Protein AF-A0A7X9NQR7-F1 (afdb_monomer_lite)

Organism: NCBI:txid33905

pLDDT: mean 91.54, std 8.94, range [43.62, 97.81]

Radius of gyration: 14.19 Å; chains: 1; bounding box: 31×36×32 Å

Foldseek 3Di:
DQDWQKAPFFFDPVLLVVCVVVVQWDWDADPPPRWIKTWGDQVNQCVQFVFDWDADPVRFIDDTWTQFPVRDIDTADSVLHQDPPWIWIDTPRMIITSRQGVNNNSSNRSSVSSVVVVVVVD

Secondary structure (DSSP, 8-state):
-PPPEE-SSPPPHHHHHHHHHTTSEEEEE-TTT--EEEEE-HHHHHHHH--EEEE-TTS-EEEEEEE-TTS-EEEE-GGGS--TT--EEEETTEEEES--GGG--HHHHHHHHHHHHHHTT-

Sequence (122 aa):
MPTYTTSDTMVSKTAVARLVADGLAKEWRNPRTGAVRHYIDTDGLGAIIGFEQTYYHTGNISGVRYVDGDGDTVTVAHSRGYRRDDKTFVEDGTVYCSWAPYGAGIAELVARKLGEKEADRV

Structure (mmCIF, N/CA/C/O backbone):
data_AF-A0A7X9NQR7-F1
#
_entry.id   AF-A0A7X9NQR7-F1
#
loop_
_atom_site.group_PDB
_atom_site.id
_atom_site.type_symbol
_atom_site.label_atom_id
_atom_site.label_alt_id
_atom_site.label_comp_id
_atom_site.label_asym_id
_atom_site.label_entity_id
_atom_site.label_seq_id
_atom_site.pdbx_PDB_ins_code
_atom_site.Cartn_x
_atom_site.Cartn_y
_atom_site.Cartn_z
_atom_site.occupancy
_atom_site.B_iso_or_equiv
_atom_site.auth_seq_id
_atom_site.auth_comp_id
_atom_site.auth_asym_id
_atom_site.auth_atom_id
_atom_site.pdbx_PDB_model_num
ATOM 1 N N . MET A 1 1 ? -15.081 10.774 -6.299 1.00 43.62 1 MET A N 1
ATOM 2 C CA . MET A 1 1 ? -14.248 10.158 -5.243 1.00 43.62 1 MET A CA 1
ATOM 3 C C . MET A 1 1 ? -13.271 9.218 -5.925 1.00 43.62 1 MET A C 1
ATOM 5 O O . MET A 1 1 ? -13.691 8.634 -6.918 1.00 43.62 1 MET A O 1
ATOM 9 N N . PRO A 1 2 ? -12.009 9.098 -5.482 1.00 58.66 2 PRO A N 1
ATOM 10 C CA . PRO A 1 2 ? -11.143 8.045 -5.998 1.00 58.66 2 PRO A CA 1
ATOM 11 C C . PRO A 1 2 ? -11.804 6.692 -5.716 1.00 58.66 2 PRO A C 1
ATOM 13 O O . PRO A 1 2 ? -12.269 6.449 -4.601 1.00 58.66 2 PRO A O 1
ATOM 16 N N . THR A 1 3 ? -11.923 5.862 -6.747 1.00 82.19 3 THR A N 1
ATOM 17 C CA . THR A 1 3 ? -12.429 4.496 -6.613 1.00 82.19 3 THR A CA 1
ATOM 18 C C . THR A 1 3 ? -11.323 3.660 -5.986 1.00 82.19 3 THR A C 1
ATOM 20 O O . THR A 1 3 ? -10.226 3.588 -6.535 1.00 82.19 3 THR A O 1
ATOM 23 N N . TYR A 1 4 ? -11.592 3.068 -4.826 1.00 92.31 4 TYR A N 1
ATOM 24 C CA . TYR A 1 4 ? -10.661 2.155 -4.173 1.00 92.31 4 TYR A CA 1
ATOM 25 C C . TYR A 1 4 ? -10.913 0.730 -4.661 1.00 92.31 4 TYR A C 1
ATOM 27 O O . TYR A 1 4 ? -12.062 0.303 -4.759 1.00 92.31 4 TYR A O 1
ATOM 35 N N . THR A 1 5 ? -9.836 -0.001 -4.933 1.00 94.88 5 THR A N 1
ATOM 36 C CA . THR A 1 5 ? -9.854 -1.467 -4.903 1.00 94.88 5 THR A CA 1
ATOM 37 C C . THR A 1 5 ? -9.802 -1.928 -3.451 1.00 94.88 5 THR A C 1
ATOM 39 O O . THR A 1 5 ? -9.217 -1.239 -2.609 1.00 94.88 5 THR A O 1
ATOM 42 N N . THR A 1 6 ? -10.426 -3.064 -3.159 1.00 96.81 6 THR A N 1
ATOM 43 C CA . THR A 1 6 ? -10.480 -3.651 -1.817 1.00 96.81 6 THR A CA 1
ATOM 44 C C . THR A 1 6 ? -9.842 -5.027 -1.813 1.00 96.81 6 THR A C 1
ATOM 46 O O . THR A 1 6 ? -9.858 -5.711 -2.836 1.00 96.81 6 THR A O 1
ATOM 49 N N . SER A 1 7 ? -9.276 -5.421 -0.678 1.00 97.06 7 SER A N 1
ATOM 50 C CA . SER A 1 7 ? -8.888 -6.809 -0.452 1.00 97.06 7 SER A CA 1
ATOM 51 C C . SER A 1 7 ? -10.101 -7.659 -0.085 1.00 97.06 7 SER A C 1
ATOM 53 O O . SER A 1 7 ? -11.016 -7.186 0.589 1.00 97.06 7 SER A O 1
ATOM 55 N N . ASP A 1 8 ? -10.067 -8.922 -0.490 1.00 96.19 8 ASP A N 1
ATOM 56 C CA . ASP A 1 8 ? -10.925 -9.976 0.052 1.00 96.19 8 ASP A CA 1
ATOM 57 C C . ASP A 1 8 ? -10.253 -10.614 1.278 1.00 96.19 8 ASP A C 1
ATOM 59 O O . ASP A 1 8 ? -10.916 -11.037 2.229 1.00 96.19 8 ASP A O 1
ATOM 63 N N . THR A 1 9 ? -8.916 -10.640 1.292 1.00 96.25 9 THR A N 1
ATOM 64 C CA . THR A 1 9 ? -8.137 -11.076 2.451 1.00 96.25 9 THR A CA 1
ATOM 65 C C . THR A 1 9 ? -8.219 -10.041 3.574 1.00 96.25 9 THR A C 1
ATOM 67 O O . THR A 1 9 ? -7.972 -8.84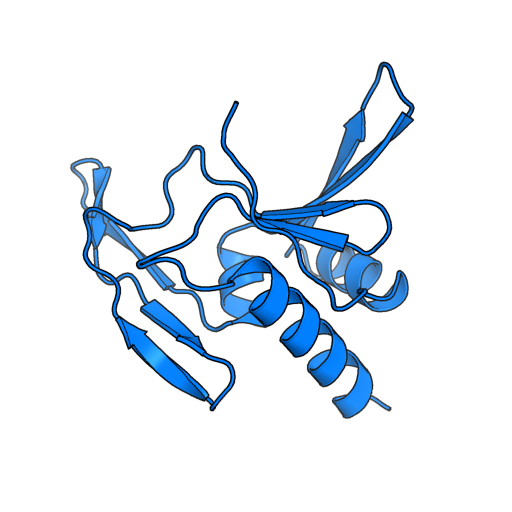6 3.377 1.00 96.25 9 THR A O 1
ATOM 70 N N . MET A 1 10 ? -8.528 -10.519 4.780 1.00 95.81 10 MET A N 1
ATOM 71 C CA . MET A 1 10 ? -8.576 -9.707 5.994 1.00 95.81 10 MET A CA 1
ATOM 72 C C . MET A 1 10 ? -7.210 -9.657 6.677 1.00 95.81 10 MET A C 1
ATOM 74 O O . MET A 1 10 ? -6.548 -10.678 6.855 1.00 95.81 10 MET A O 1
ATOM 78 N N . VAL A 1 11 ? -6.819 -8.468 7.122 1.00 94.88 11 VAL A N 1
ATOM 79 C CA . VAL A 1 11 ? -5.589 -8.226 7.877 1.00 94.88 11 VAL A CA 1
ATOM 80 C C . VAL A 1 11 ? -5.895 -8.221 9.372 1.00 94.88 11 VAL A C 1
ATOM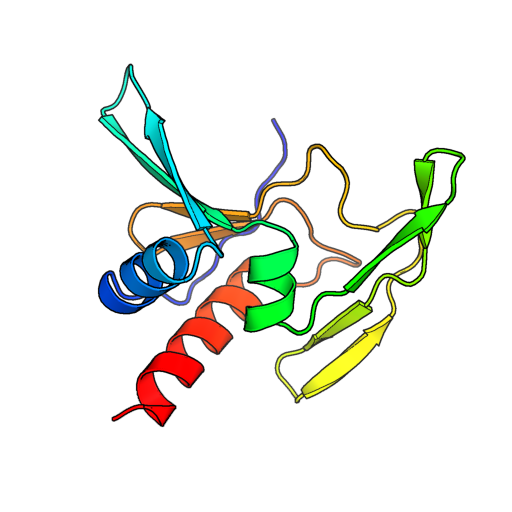 82 O O . VAL A 1 11 ? -6.855 -7.595 9.832 1.00 94.88 11 VAL A O 1
ATOM 85 N N . SER A 1 12 ? -5.064 -8.911 10.153 1.00 94.25 12 SER A N 1
ATOM 86 C CA . SER A 1 12 ? -5.216 -8.961 11.605 1.00 94.25 12 SER A CA 1
ATOM 87 C C . SER A 1 12 ? -4.947 -7.591 12.244 1.00 94.25 12 SER A C 1
ATOM 89 O O . SER A 1 12 ? -4.130 -6.793 11.775 1.00 94.25 12 SER A O 1
ATOM 91 N N . LYS A 1 13 ? -5.582 -7.328 13.392 1.00 92.44 13 LYS A N 1
ATOM 92 C CA . LYS A 1 13 ? -5.288 -6.124 14.190 1.00 92.44 13 LYS A CA 1
ATOM 93 C C . LYS A 1 13 ? -3.823 -6.079 14.637 1.00 92.44 13 LYS A C 1
ATOM 95 O O . LYS A 1 13 ? -3.260 -4.995 14.760 1.00 92.44 13 LYS A O 1
ATOM 100 N N . THR A 1 14 ? -3.208 -7.242 14.855 1.00 92.31 14 THR A N 1
ATOM 101 C CA . THR A 1 14 ? -1.804 -7.368 15.261 1.00 92.31 14 THR A CA 1
ATOM 102 C C . THR A 1 14 ? -0.862 -6.902 14.156 1.00 92.31 14 THR A C 1
ATOM 104 O O . THR A 1 14 ? 0.048 -6.119 14.427 1.00 92.31 14 THR A O 1
ATOM 107 N N . ALA A 1 15 ? -1.096 -7.323 12.910 1.00 92.00 15 ALA A N 1
ATOM 108 C CA . ALA A 1 15 ? -0.319 -6.873 11.758 1.00 92.00 15 ALA A CA 1
ATOM 109 C C . ALA A 1 15 ? -0.420 -5.352 11.571 1.00 92.00 15 ALA A C 1
ATOM 111 O O . ALA A 1 15 ? 0.596 -4.680 11.400 1.00 92.00 15 ALA A O 1
ATOM 112 N N . VAL A 1 16 ? -1.626 -4.788 11.694 1.00 92.62 16 VAL A N 1
ATOM 113 C CA . VAL A 1 16 ? -1.840 -3.335 11.591 1.00 92.62 16 VAL A CA 1
ATOM 114 C C . VAL A 1 16 ? -1.131 -2.574 12.713 1.00 92.62 16 VAL A C 1
ATOM 116 O O . VAL A 1 16 ? -0.448 -1.586 12.447 1.00 92.62 16 VAL A O 1
ATOM 119 N N . ALA A 1 17 ? -1.237 -3.039 13.961 1.00 92.00 17 ALA A N 1
ATOM 120 C CA . ALA A 1 17 ? -0.562 -2.409 15.095 1.00 92.00 17 ALA A CA 1
ATOM 121 C C . ALA A 1 17 ? 0.966 -2.393 14.923 1.00 92.00 17 ALA A C 1
ATOM 123 O O . ALA A 1 17 ? 1.612 -1.409 15.280 1.00 92.00 17 ALA A O 1
ATOM 124 N N . ARG A 1 18 ? 1.541 -3.448 14.330 1.00 90.56 18 ARG A N 1
ATOM 125 C CA . ARG A 1 18 ? 2.973 -3.513 14.005 1.00 90.56 18 ARG A CA 1
ATOM 126 C C . ARG A 1 18 ? 3.371 -2.497 12.940 1.00 90.56 18 ARG A C 1
ATOM 128 O O . ARG A 1 18 ? 4.348 -1.795 13.146 1.00 90.56 18 ARG A O 1
ATOM 135 N N . LEU A 1 19 ? 2.594 -2.347 11.863 1.00 91.88 19 LEU A N 1
ATOM 136 C CA . LEU A 1 19 ? 2.868 -1.312 10.854 1.00 91.88 19 LEU A CA 1
ATOM 137 C C . LEU A 1 19 ? 2.914 0.088 11.469 1.00 91.88 19 LEU A C 1
ATOM 139 O O . LEU A 1 19 ? 3.771 0.893 11.117 1.00 91.88 19 LEU A O 1
ATOM 143 N N . VAL A 1 20 ? 2.001 0.374 12.400 1.00 93.75 20 VAL A N 1
ATOM 144 C CA . VAL A 1 20 ? 1.988 1.652 13.120 1.00 93.75 20 VAL A CA 1
ATOM 145 C C . VAL A 1 20 ? 3.211 1.782 14.032 1.00 93.75 20 VAL A C 1
ATOM 147 O O . VAL A 1 20 ? 3.843 2.836 14.044 1.00 93.75 20 VAL A O 1
ATOM 150 N N . ALA A 1 21 ? 3.572 0.725 14.766 1.00 93.06 21 ALA A N 1
ATOM 151 C CA . ALA A 1 21 ? 4.745 0.716 15.643 1.00 93.06 21 ALA A CA 1
ATOM 152 C C . ALA A 1 21 ? 6.066 0.901 14.874 1.00 93.06 21 ALA A C 1
ATOM 154 O O . ALA A 1 21 ? 6.943 1.625 15.339 1.00 93.06 21 ALA A O 1
ATOM 155 N N . ASP A 1 22 ? 6.171 0.311 13.683 1.00 92.25 22 ASP A N 1
ATOM 156 C CA . ASP A 1 22 ? 7.338 0.405 12.799 1.00 92.25 22 ASP A CA 1
ATOM 157 C C . ASP A 1 22 ? 7.389 1.744 12.030 1.00 92.25 22 ASP A C 1
ATOM 159 O O . ASP A 1 22 ? 8.321 1.993 11.268 1.00 92.25 22 ASP A O 1
ATOM 163 N N . GLY A 1 23 ? 6.392 2.621 12.208 1.00 93.19 23 GLY A N 1
ATOM 164 C CA . GLY A 1 23 ? 6.306 3.914 11.525 1.00 93.19 23 GLY A CA 1
ATOM 165 C C . GLY A 1 23 ? 5.906 3.832 10.047 1.00 93.19 23 GLY A C 1
ATOM 166 O O . GLY A 1 23 ? 5.976 4.842 9.357 1.00 93.19 23 GLY A O 1
ATOM 167 N N . LEU A 1 24 ? 5.458 2.662 9.584 1.00 94.00 24 LEU A N 1
ATOM 168 C CA . LEU A 1 24 ? 5.067 2.357 8.199 1.00 9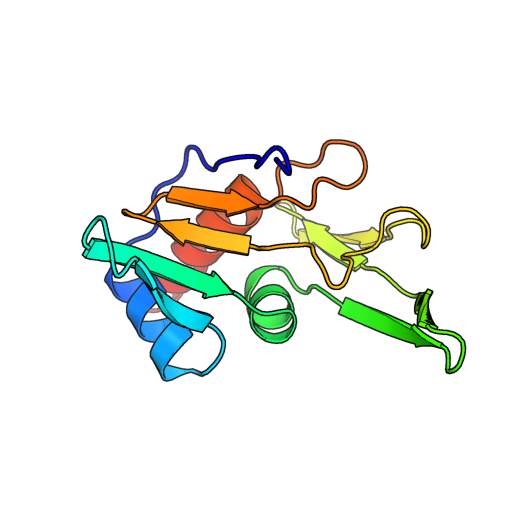4.00 24 LEU A CA 1
ATOM 169 C C . LEU A 1 24 ? 3.588 2.662 7.904 1.00 94.00 24 LEU A C 1
ATOM 171 O O . LEU A 1 24 ? 3.129 2.591 6.760 1.00 94.00 24 LEU A O 1
ATOM 175 N N . ALA A 1 25 ? 2.811 2.954 8.947 1.00 95.38 25 ALA A N 1
ATOM 176 C CA . ALA A 1 25 ? 1.428 3.381 8.830 1.00 95.38 25 ALA A CA 1
ATOM 177 C C . ALA A 1 25 ? 1.073 4.455 9.862 1.00 95.38 25 ALA A C 1
ATOM 179 O O . ALA A 1 25 ? 1.592 4.482 10.978 1.00 95.38 25 ALA A O 1
ATOM 180 N N . LYS A 1 26 ? 0.131 5.330 9.503 1.00 95.56 26 LYS A N 1
ATOM 181 C CA . LYS A 1 26 ? -0.382 6.397 10.372 1.00 95.56 26 LYS A CA 1
ATOM 182 C C . LYS A 1 26 ? -1.868 6.213 10.626 1.00 95.56 26 LYS A C 1
ATOM 184 O O . LYS A 1 26 ? -2.660 6.117 9.687 1.00 95.56 26 LYS A O 1
ATOM 189 N N . GLU A 1 27 ? -2.245 6.195 11.901 1.00 96.00 27 GLU A N 1
ATOM 190 C CA . GLU A 1 27 ? -3.651 6.189 12.297 1.00 96.00 27 GLU A CA 1
ATOM 191 C C . GLU A 1 27 ? -4.294 7.548 11.999 1.00 96.00 27 GLU A C 1
ATOM 193 O O . GLU A 1 27 ? -3.757 8.614 12.306 1.00 96.00 27 GLU A O 1
ATOM 198 N N . TRP A 1 28 ? -5.489 7.496 11.432 1.00 95.75 28 TRP A N 1
ATOM 199 C CA . TRP A 1 28 ? -6.397 8.615 11.309 1.00 95.75 28 TRP A CA 1
ATOM 200 C C . TRP A 1 28 ? -7.776 8.188 11.788 1.00 95.75 28 TRP A C 1
ATOM 202 O O . TRP A 1 28 ? -8.306 7.156 11.377 1.00 95.75 28 TRP A O 1
ATOM 212 N N . ARG A 1 29 ? -8.385 9.022 12.626 1.00 95.44 29 ARG A N 1
ATOM 213 C CA . ARG A 1 29 ? -9.738 8.813 13.129 1.00 95.44 29 ARG A CA 1
ATOM 214 C C . ARG A 1 29 ? -10.679 9.820 12.497 1.00 95.44 29 ARG A C 1
ATOM 216 O O . ARG A 1 29 ? -10.449 11.026 12.583 1.00 95.44 29 ARG A O 1
ATOM 223 N N . ASN A 1 30 ? -11.760 9.330 11.903 1.00 90.75 30 ASN A N 1
ATOM 224 C CA . ASN A 1 30 ? -12.815 10.182 11.387 1.00 90.75 30 ASN A CA 1
ATOM 225 C C . ASN A 1 30 ? -13.500 10.907 12.559 1.00 90.75 30 ASN A C 1
ATOM 227 O O . ASN A 1 30 ? -14.131 10.247 13.387 1.00 90.75 30 ASN A O 1
ATOM 231 N N . PRO A 1 31 ? -13.443 12.250 12.631 1.00 90.50 31 PRO A N 1
ATOM 232 C CA . PRO A 1 31 ? -14.015 12.991 13.753 1.00 90.50 31 PRO A CA 1
ATOM 233 C C . PRO A 1 31 ? -15.551 12.959 13.780 1.00 90.50 31 PRO A C 1
ATOM 235 O O . PRO A 1 31 ? -16.145 13.301 14.796 1.00 90.50 31 PRO A O 1
ATOM 238 N N . ARG A 1 32 ? -16.205 12.578 12.673 1.00 90.75 32 ARG A N 1
ATOM 239 C CA . ARG A 1 32 ? -17.671 12.537 12.553 1.00 90.75 32 ARG A CA 1
ATOM 240 C C . ARG A 1 32 ? -18.247 11.148 12.795 1.00 90.75 32 ARG A C 1
ATOM 242 O O . ARG A 1 32 ? -19.304 11.038 13.398 1.00 90.75 32 ARG A O 1
ATOM 249 N N . THR A 1 33 ? -17.584 10.106 12.296 1.00 90.88 33 THR A N 1
ATOM 250 C CA . THR A 1 33 ? -18.099 8.725 12.361 1.00 90.88 33 THR A CA 1
ATOM 251 C C . THR A 1 33 ? -17.354 7.845 13.360 1.00 90.88 33 THR A C 1
ATOM 253 O O . THR A 1 33 ? -17.801 6.741 13.639 1.00 90.88 33 THR A O 1
ATOM 256 N N . GLY A 1 34 ? -16.206 8.292 13.877 1.00 91.38 34 GLY A N 1
ATOM 257 C CA . GLY A 1 34 ? -15.347 7.499 14.757 1.00 91.38 34 GLY A CA 1
ATOM 258 C C . GLY A 1 34 ? -14.549 6.394 14.055 1.00 91.38 34 GLY A C 1
ATOM 259 O O . GLY A 1 34 ? -13.704 5.781 14.707 1.00 91.38 34 GLY A O 1
ATOM 260 N N . ALA A 1 35 ? -14.773 6.174 12.752 1.00 90.75 35 ALA A N 1
ATOM 261 C CA . ALA A 1 35 ? -14.067 5.177 11.947 1.00 90.75 35 ALA A CA 1
ATOM 262 C C . ALA A 1 35 ? -12.551 5.403 11.981 1.00 90.75 35 ALA A C 1
ATOM 264 O O . ALA A 1 35 ? -12.084 6.545 11.913 1.00 90.75 35 ALA A O 1
ATOM 265 N N . VAL A 1 36 ? -11.793 4.315 12.086 1.00 95.50 36 VAL A N 1
ATOM 266 C CA . VAL A 1 36 ? -10.334 4.345 12.187 1.00 95.50 36 VAL A CA 1
ATOM 267 C C . VAL A 1 36 ? -9.735 3.807 10.900 1.00 95.50 36 VAL A C 1
ATOM 269 O O . VAL A 1 36 ? -10.081 2.717 10.454 1.00 95.50 36 VAL A O 1
ATOM 272 N N . ARG A 1 37 ? -8.815 4.576 10.321 1.00 96.62 37 ARG A N 1
ATOM 273 C CA . ARG A 1 37 ? -8.029 4.182 9.155 1.00 96.62 37 ARG A CA 1
ATOM 274 C C . ARG A 1 37 ? -6.565 4.180 9.511 1.00 96.62 37 ARG A C 1
ATOM 276 O O . ARG A 1 37 ? -6.076 5.129 10.116 1.00 96.62 37 ARG A O 1
ATOM 283 N N . HIS A 1 38 ? -5.856 3.168 9.051 1.00 97.50 38 HIS A N 1
ATOM 284 C CA . HIS A 1 38 ? -4.406 3.109 9.142 1.00 97.50 38 HIS A CA 1
ATOM 285 C C . HIS A 1 38 ? -3.838 3.307 7.743 1.00 97.50 38 HIS A C 1
ATOM 287 O O . HIS A 1 38 ? -3.842 2.381 6.938 1.00 97.50 38 HIS A O 1
ATOM 293 N N . TYR A 1 39 ? -3.420 4.534 7.431 1.00 97.19 39 TYR A N 1
ATOM 294 C CA . TYR A 1 39 ? -2.856 4.878 6.128 1.00 97.19 39 TYR A CA 1
ATOM 295 C C . TYR A 1 39 ? -1.430 4.356 6.019 1.00 97.19 39 TYR A C 1
ATOM 297 O O . TYR A 1 39 ? -0.586 4.732 6.827 1.00 97.19 39 TYR A O 1
ATOM 305 N N . ILE A 1 40 ? -1.182 3.526 5.012 1.00 96.62 40 ILE A N 1
ATOM 306 C CA . ILE A 1 40 ? 0.129 2.975 4.677 1.00 96.62 40 ILE A CA 1
ATOM 307 C C . ILE A 1 40 ? 0.811 3.971 3.740 1.00 96.62 40 ILE A C 1
ATOM 309 O O . ILE A 1 40 ? 0.240 4.356 2.713 1.00 96.62 40 ILE A O 1
ATOM 313 N N . ASP A 1 41 ? 2.000 4.432 4.115 1.00 92.62 41 ASP A N 1
ATOM 314 C CA . ASP A 1 41 ? 2.786 5.330 3.272 1.00 92.62 41 ASP A CA 1
ATOM 315 C C . ASP A 1 41 ? 3.635 4.557 2.251 1.00 92.62 41 ASP A C 1
ATOM 317 O O . ASP A 1 41 ? 3.565 3.333 2.140 1.00 92.62 41 ASP A O 1
ATOM 321 N N . THR A 1 42 ? 4.398 5.278 1.429 1.00 93.44 42 THR A N 1
ATOM 322 C CA . THR A 1 42 ? 5.229 4.655 0.393 1.00 93.44 42 THR A CA 1
ATOM 323 C C . THR A 1 42 ? 6.324 3.771 0.974 1.00 93.44 42 THR A C 1
ATOM 325 O O . THR A 1 42 ? 6.666 2.777 0.341 1.00 93.44 42 THR A O 1
ATOM 328 N N . ASP A 1 43 ? 6.831 4.086 2.166 1.00 93.50 43 ASP A N 1
ATOM 329 C CA . ASP A 1 43 ? 7.849 3.278 2.839 1.00 93.50 43 ASP A CA 1
ATOM 330 C C . ASP A 1 43 ? 7.219 1.989 3.378 1.00 93.50 43 ASP A C 1
ATOM 332 O O . ASP A 1 43 ? 7.786 0.906 3.231 1.00 93.50 43 ASP A O 1
ATOM 336 N N . GLY A 1 44 ? 5.990 2.069 3.896 1.00 95.19 44 GLY A N 1
ATOM 337 C CA . GLY A 1 44 ? 5.173 0.911 4.239 1.00 95.19 44 GLY A CA 1
ATOM 338 C C . GLY A 1 44 ? 4.863 0.026 3.037 1.00 95.19 44 GLY A C 1
ATOM 339 O O . GLY A 1 44 ? 5.040 -1.189 3.109 1.00 95.19 44 GLY A O 1
ATOM 340 N N . LEU A 1 45 ? 4.483 0.606 1.896 1.00 96.50 45 LEU A N 1
ATOM 341 C CA . LEU A 1 45 ? 4.337 -0.154 0.650 1.00 96.50 45 LEU A CA 1
ATOM 342 C C . LEU A 1 45 ? 5.673 -0.789 0.227 1.00 96.50 45 LEU A C 1
ATOM 344 O O . LEU A 1 45 ? 5.692 -1.944 -0.197 1.00 96.50 45 LEU A O 1
ATOM 348 N N . GLY A 1 46 ? 6.790 -0.079 0.398 1.00 96.50 46 GLY A N 1
ATOM 349 C CA . GLY A 1 46 ? 8.142 -0.601 0.192 1.00 96.50 46 GLY A CA 1
ATOM 350 C C . GLY A 1 46 ? 8.420 -1.836 1.042 1.00 96.50 46 GLY A C 1
ATOM 351 O O . GLY A 1 46 ? 8.834 -2.877 0.538 1.00 96.50 46 GLY A O 1
ATOM 352 N N . ALA A 1 47 ? 8.105 -1.762 2.331 1.00 95.12 47 ALA A N 1
ATOM 353 C CA . ALA A 1 47 ? 8.315 -2.852 3.272 1.00 95.12 47 ALA A CA 1
ATOM 354 C C . ALA A 1 47 ? 7.388 -4.057 3.038 1.00 95.12 47 ALA A C 1
ATOM 356 O O . ALA A 1 47 ? 7.761 -5.178 3.397 1.00 95.12 47 ALA A O 1
ATOM 357 N N . ILE A 1 48 ? 6.187 -3.857 2.486 1.00 95.75 48 ILE A N 1
ATOM 358 C CA . ILE A 1 48 ? 5.187 -4.924 2.305 1.00 95.75 48 ILE A CA 1
ATOM 359 C C . ILE A 1 48 ? 5.332 -5.601 0.941 1.00 95.75 48 ILE A C 1
ATOM 361 O O . ILE A 1 48 ? 5.391 -6.827 0.883 1.00 95.75 48 ILE A O 1
ATOM 365 N N . ILE A 1 49 ? 5.395 -4.810 -0.132 1.00 96.69 49 ILE A N 1
ATOM 366 C CA . ILE A 1 49 ? 5.365 -5.284 -1.524 1.00 96.69 49 ILE A CA 1
ATOM 367 C C . ILE A 1 49 ? 6.605 -4.859 -2.318 1.00 96.69 49 ILE A C 1
ATOM 369 O O . ILE A 1 49 ? 6.562 -4.846 -3.540 1.00 96.69 49 ILE A O 1
ATOM 373 N N . GLY A 1 50 ? 7.695 -4.432 -1.673 1.00 95.88 50 GLY A N 1
ATOM 374 C CA . GLY A 1 50 ? 8.889 -3.968 -2.392 1.00 95.88 50 GLY A CA 1
ATOM 375 C C . GLY A 1 50 ? 8.611 -2.769 -3.304 1.00 95.88 50 GLY A C 1
ATOM 376 O O . GLY A 1 50 ? 9.238 -2.639 -4.354 1.00 95.88 50 GLY A O 1
ATOM 377 N N . PHE A 1 51 ? 7.616 -1.943 -2.961 1.00 97.19 51 PHE A N 1
ATOM 378 C CA . PHE A 1 51 ? 7.276 -0.761 -3.742 1.00 97.19 51 PHE A CA 1
ATOM 379 C C . PHE A 1 51 ? 8.421 0.250 -3.736 1.00 97.19 51 PHE A C 1
ATOM 381 O O . PHE A 1 51 ? 8.902 0.670 -2.686 1.00 97.19 51 PHE A O 1
ATOM 388 N N . GLU A 1 52 ? 8.794 0.705 -4.923 1.00 95.69 52 GLU A N 1
ATOM 389 C CA . GLU A 1 52 ? 9.758 1.775 -5.102 1.00 95.69 52 GLU A CA 1
ATOM 390 C C . GLU A 1 52 ? 9.246 2.758 -6.148 1.00 95.69 52 GLU A C 1
ATOM 392 O O . GLU A 1 52 ? 8.681 2.371 -7.173 1.00 95.69 52 GLU A O 1
ATOM 397 N N . GLN A 1 53 ? 9.471 4.046 -5.899 1.00 94.12 53 GLN A N 1
ATOM 398 C CA . GLN A 1 53 ? 9.340 5.081 -6.913 1.00 94.12 53 GLN A CA 1
ATOM 399 C C . GLN A 1 53 ? 10.293 6.232 -6.627 1.00 94.12 53 GLN A C 1
ATOM 401 O O . GLN A 1 53 ? 10.639 6.518 -5.483 1.00 94.12 53 GLN A O 1
ATOM 406 N N . THR A 1 54 ? 10.665 6.942 -7.682 1.00 90.94 54 THR A N 1
ATOM 407 C CA . THR A 1 54 ? 11.479 8.153 -7.604 1.00 90.94 54 THR A CA 1
ATOM 408 C C . THR A 1 54 ? 10.734 9.324 -8.220 1.00 90.94 54 THR A C 1
ATOM 410 O O . THR A 1 54 ? 9.869 9.151 -9.079 1.00 90.94 54 THR A O 1
ATOM 413 N N . TYR A 1 55 ? 11.075 10.528 -7.772 1.00 85.94 55 TYR A N 1
ATOM 414 C CA . TYR A 1 55 ? 10.580 11.769 -8.349 1.00 85.94 55 TYR A CA 1
ATOM 415 C C . TYR A 1 55 ? 11.751 12.525 -8.964 1.00 85.94 55 TYR A C 1
ATOM 417 O O . TYR A 1 55 ? 12.749 12.797 -8.296 1.00 85.94 55 TYR A O 1
ATOM 425 N N . TYR A 1 56 ? 11.618 12.906 -10.230 1.00 80.88 56 TYR A N 1
ATOM 426 C CA . TYR A 1 56 ? 12.487 13.915 -10.821 1.00 80.88 56 TYR A CA 1
ATOM 427 C C . TYR A 1 56 ? 12.264 15.267 -10.138 1.00 80.88 56 TYR A C 1
ATOM 429 O O . TYR A 1 56 ? 11.190 15.523 -9.587 1.00 80.88 56 TYR A O 1
ATOM 437 N N . HIS A 1 57 ? 13.231 16.187 -10.260 1.00 77.44 57 HIS A N 1
ATOM 438 C CA . HIS A 1 57 ? 13.076 17.553 -9.735 1.00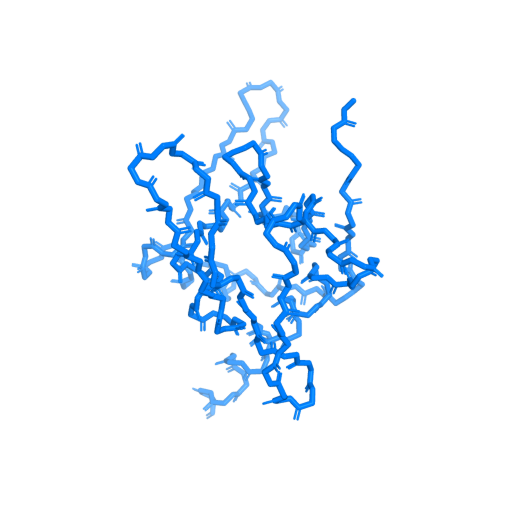 77.44 57 HIS A CA 1
ATOM 439 C C . HIS A 1 57 ? 11.794 18.225 -10.258 1.00 77.44 57 HIS A C 1
ATOM 441 O O . HIS A 1 57 ? 11.266 19.145 -9.641 1.00 77.44 57 HIS A O 1
ATOM 447 N N . THR A 1 58 ? 11.340 17.832 -11.452 1.00 81.69 58 THR A N 1
ATOM 448 C CA . THR A 1 58 ? 10.169 18.390 -12.136 1.00 81.69 58 THR A CA 1
ATOM 449 C C . THR A 1 58 ? 8.849 17.876 -11.562 1.00 81.69 58 THR A C 1
ATOM 451 O O . THR A 1 58 ? 7.790 18.290 -12.021 1.00 81.69 58 THR A O 1
ATOM 454 N N . GLY A 1 59 ? 8.893 16.966 -10.583 1.00 79.56 59 GLY A N 1
ATOM 455 C CA . GLY A 1 59 ? 7.724 16.285 -10.030 1.00 79.56 59 GLY A CA 1
ATOM 456 C C . GLY A 1 59 ? 7.254 15.091 -10.865 1.00 79.56 59 GLY A C 1
ATOM 457 O O . GLY A 1 59 ? 6.278 14.441 -10.495 1.00 79.56 59 GLY A O 1
ATOM 458 N N . ASN A 1 60 ? 7.943 14.773 -11.967 1.00 85.75 60 ASN A N 1
ATOM 459 C CA . ASN A 1 60 ? 7.645 13.593 -12.772 1.00 85.75 60 ASN A CA 1
ATOM 460 C C . ASN A 1 60 ? 8.065 12.320 -12.031 1.00 85.75 60 ASN A C 1
ATOM 462 O O . ASN A 1 60 ? 9.178 12.237 -11.517 1.00 85.75 60 ASN A O 1
ATOM 466 N N . ILE A 1 61 ? 7.183 11.323 -12.021 1.00 90.75 61 ILE A N 1
ATOM 467 C CA . ILE A 1 61 ? 7.439 10.022 -11.402 1.00 90.75 61 ILE A CA 1
ATOM 468 C C . ILE A 1 61 ? 8.337 9.179 -12.322 1.00 90.75 61 ILE A C 1
ATOM 470 O O . ILE A 1 61 ? 8.144 9.179 -13.539 1.00 90.75 61 ILE A O 1
ATOM 474 N N . SER A 1 62 ? 9.281 8.433 -11.750 1.00 90.69 62 SER A N 1
ATOM 475 C CA . SER A 1 62 ? 10.122 7.460 -12.453 1.00 90.69 62 SER A CA 1
ATOM 476 C C . SER A 1 62 ? 10.428 6.208 -11.646 1.00 90.69 62 SER A C 1
ATOM 478 O O . SER A 1 62 ? 10.310 6.201 -10.421 1.00 90.69 62 SER A O 1
ATOM 480 N N . GLY A 1 63 ? 10.861 5.150 -12.340 1.00 91.88 63 GLY A N 1
ATOM 481 C CA . GLY A 1 63 ? 11.381 3.937 -11.700 1.00 91.88 63 GLY A CA 1
ATOM 482 C C . GLY A 1 63 ? 10.358 3.242 -10.805 1.00 91.88 63 GLY A C 1
ATOM 483 O O . GLY A 1 63 ? 10.722 2.720 -9.760 1.00 91.88 63 GLY A O 1
ATOM 484 N N . VAL A 1 64 ? 9.078 3.298 -11.183 1.00 96.19 64 VAL A N 1
ATOM 485 C CA . VAL A 1 64 ? 8.002 2.713 -10.384 1.00 96.19 64 VAL A CA 1
ATOM 486 C C . VAL A 1 64 ? 8.049 1.204 -10.528 1.00 96.19 64 VAL A C 1
ATOM 488 O O . VAL A 1 64 ? 7.927 0.690 -11.643 1.00 96.19 64 VAL A O 1
ATOM 491 N N . ARG A 1 65 ? 8.184 0.497 -9.411 1.00 96.75 65 ARG A N 1
ATOM 492 C CA . ARG A 1 65 ? 8.135 -0.964 -9.378 1.00 96.75 65 ARG A CA 1
ATOM 493 C C . ARG A 1 65 ? 7.557 -1.488 -8.073 1.00 96.75 65 ARG A C 1
ATOM 495 O O . ARG A 1 65 ? 7.505 -0.762 -7.085 1.00 96.75 65 ARG A O 1
ATOM 502 N N . TYR A 1 66 ? 7.110 -2.735 -8.094 1.00 97.50 66 TYR A N 1
ATOM 503 C CA . TYR A 1 66 ? 6.709 -3.498 -6.914 1.00 97.50 66 TYR A CA 1
ATOM 504 C C . TYR A 1 66 ? 6.968 -4.990 -7.151 1.00 97.50 66 TYR A C 1
ATOM 506 O O . TYR A 1 66 ? 7.212 -5.402 -8.283 1.00 97.50 66 TYR A O 1
ATOM 514 N N . VAL A 1 67 ? 6.923 -5.783 -6.089 1.00 97.12 67 VAL A N 1
ATOM 515 C CA . VAL A 1 67 ? 7.014 -7.243 -6.099 1.00 97.12 67 VAL A CA 1
ATOM 516 C C . VAL A 1 67 ? 5.604 -7.814 -6.016 1.00 97.12 67 VAL A C 1
ATOM 518 O O . VAL A 1 67 ? 4.854 -7.466 -5.101 1.00 97.12 67 VAL A O 1
ATOM 521 N N . ASP A 1 68 ? 5.226 -8.649 -6.977 1.00 95.31 68 ASP A N 1
ATOM 522 C CA . ASP A 1 68 ? 3.891 -9.240 -7.039 1.00 95.31 68 ASP A CA 1
ATOM 523 C C . ASP A 1 68 ? 3.716 -10.463 -6.114 1.00 95.31 68 ASP A C 1
ATOM 525 O O . ASP A 1 68 ? 4.518 -10.731 -5.213 1.00 95.31 68 ASP A O 1
ATOM 529 N N . GLY A 1 69 ? 2.594 -11.171 -6.277 1.00 91.56 69 GLY A N 1
ATOM 530 C CA . GLY A 1 69 ? 2.257 -12.335 -5.459 1.00 91.56 69 GLY A CA 1
ATOM 531 C C . GLY A 1 69 ? 3.193 -13.525 -5.676 1.00 91.56 69 GLY A C 1
ATOM 532 O O . GLY A 1 69 ? 3.410 -14.281 -4.730 1.00 91.56 69 GLY A O 1
ATOM 533 N N . ASP A 1 70 ? 3.771 -13.640 -6.872 1.00 92.81 70 ASP A N 1
ATOM 534 C CA . ASP A 1 70 ? 4.678 -14.718 -7.269 1.00 92.81 70 ASP A CA 1
ATOM 535 C C . ASP A 1 70 ? 6.142 -14.391 -6.918 1.00 92.81 70 ASP A C 1
ATOM 537 O O . ASP A 1 70 ? 7.011 -15.261 -6.959 1.00 92.81 70 ASP A O 1
ATOM 541 N N . GLY A 1 71 ? 6.407 -13.156 -6.478 1.00 93.00 71 GLY A N 1
ATOM 542 C CA . GLY A 1 71 ? 7.737 -12.680 -6.103 1.00 93.00 71 GLY A CA 1
ATOM 543 C C . GLY A 1 71 ? 8.475 -11.980 -7.243 1.00 93.00 71 GLY A C 1
ATOM 544 O O . GLY A 1 71 ? 9.639 -11.607 -7.074 1.00 93.00 71 GLY A O 1
ATOM 545 N N . ASP A 1 72 ? 7.810 -11.755 -8.375 1.00 96.00 72 ASP A N 1
ATOM 546 C CA . ASP A 1 72 ? 8.399 -11.113 -9.539 1.00 96.00 72 ASP A CA 1
ATOM 547 C C . ASP A 1 72 ? 8.345 -9.588 -9.424 1.00 96.00 72 ASP A C 1
ATOM 549 O O . ASP A 1 72 ? 7.405 -8.986 -8.901 1.00 96.00 72 ASP A O 1
ATOM 553 N N . THR A 1 73 ? 9.390 -8.930 -9.931 1.00 97.12 73 THR A N 1
ATOM 554 C CA . THR A 1 73 ? 9.434 -7.465 -9.978 1.00 97.12 73 THR A CA 1
ATOM 555 C C . THR A 1 73 ? 8.646 -6.949 -11.177 1.00 97.12 73 THR A C 1
ATOM 557 O O . THR A 1 73 ? 9.064 -7.087 -12.327 1.00 97.12 73 THR A O 1
ATOM 560 N N . VAL A 1 74 ? 7.552 -6.248 -10.903 1.00 97.12 74 VAL A N 1
ATOM 561 C CA . VAL A 1 74 ? 6.709 -5.595 -11.902 1.00 97.12 74 VAL A CA 1
ATOM 562 C C . VAL A 1 74 ? 7.112 -4.134 -12.042 1.00 97.12 74 VAL A C 1
ATOM 564 O O . VAL A 1 74 ? 7.038 -3.358 -11.090 1.00 97.12 74 VAL A O 1
ATOM 567 N N . THR A 1 75 ? 7.498 -3.732 -13.253 1.00 96.69 75 THR A N 1
ATOM 568 C CA . THR A 1 75 ? 7.772 -2.325 -13.583 1.00 96.69 75 THR A CA 1
ATOM 569 C C . THR A 1 75 ? 6.505 -1.643 -14.093 1.00 96.69 75 THR A C 1
ATOM 571 O O . THR A 1 75 ? 5.787 -2.180 -14.935 1.00 96.69 75 THR A O 1
ATOM 574 N N . VAL A 1 76 ? 6.238 -0.430 -13.612 1.00 96.12 76 VAL A N 1
ATOM 575 C CA . VAL A 1 76 ? 5.041 0.346 -13.940 1.00 96.12 76 VAL A CA 1
ATOM 576 C C . VAL A 1 76 ? 5.424 1.595 -14.729 1.00 96.12 76 VAL A C 1
ATOM 578 O O . VAL A 1 76 ? 6.350 2.326 -14.379 1.00 96.12 76 VAL A O 1
ATOM 581 N N . ALA A 1 77 ? 4.684 1.872 -15.806 1.00 93.62 77 ALA A N 1
ATOM 582 C CA . ALA A 1 77 ? 4.876 3.094 -16.577 1.00 93.62 77 ALA A CA 1
ATOM 583 C C . ALA A 1 77 ? 4.697 4.343 -15.699 1.00 93.62 77 ALA A C 1
ATOM 585 O O . ALA A 1 77 ? 3.756 4.435 -14.912 1.00 93.62 77 ALA A O 1
ATOM 586 N N . HIS A 1 78 ? 5.542 5.353 -15.914 1.00 91.62 78 HIS A N 1
ATOM 587 C CA . HIS A 1 78 ? 5.565 6.598 -15.135 1.00 91.62 78 HIS A CA 1
ATOM 588 C C . HIS A 1 78 ? 4.191 7.287 -15.028 1.00 91.62 78 HIS A C 1
ATOM 590 O O . HIS A 1 78 ? 3.818 7.794 -13.973 1.00 91.62 78 HIS A O 1
ATOM 596 N N . SER A 1 79 ? 3.391 7.249 -16.100 1.00 90.88 79 SER A N 1
ATOM 597 C CA . SER A 1 79 ? 2.038 7.827 -16.147 1.00 90.88 79 SER A CA 1
ATOM 598 C C . SER A 1 79 ? 1.029 7.151 -15.206 1.00 90.88 79 SER A C 1
ATOM 600 O O . SER A 1 79 ? -0.024 7.728 -14.907 1.00 90.88 79 SER A O 1
ATOM 602 N N . ARG A 1 80 ? 1.356 5.946 -14.727 1.00 92.50 80 ARG A N 1
ATOM 603 C CA . ARG A 1 80 ? 0.567 5.102 -13.822 1.00 92.50 80 ARG A CA 1
ATOM 604 C C . ARG A 1 80 ? 1.228 4.927 -12.451 1.00 92.50 80 ARG A C 1
ATOM 606 O O . ARG A 1 80 ? 0.836 4.028 -11.717 1.00 92.50 80 ARG A O 1
ATOM 613 N N . GLY A 1 81 ? 2.230 5.742 -12.117 1.00 92.56 81 GLY A N 1
ATOM 614 C CA . GLY A 1 81 ? 2.877 5.707 -10.806 1.00 92.56 81 GLY A CA 1
ATOM 615 C C . GLY A 1 81 ? 1.942 6.061 -9.649 1.00 92.56 81 GLY A C 1
ATOM 616 O O . GLY A 1 81 ? 0.839 6.562 -9.873 1.00 92.56 81 GLY A O 1
ATOM 617 N N . TYR A 1 82 ? 2.405 5.815 -8.423 1.00 93.44 82 TYR A N 1
ATOM 618 C CA . TYR A 1 82 ? 1.662 6.118 -7.202 1.00 93.44 82 TYR A CA 1
ATOM 619 C C . TYR A 1 82 ? 1.724 7.622 -6.922 1.00 93.44 82 TYR A C 1
ATOM 621 O O . TYR A 1 82 ? 2.753 8.164 -6.507 1.00 93.44 82 TYR A O 1
ATOM 629 N N . ARG A 1 83 ? 0.626 8.325 -7.182 1.00 90.88 83 ARG A N 1
ATOM 630 C CA . ARG A 1 83 ? 0.563 9.786 -7.116 1.00 90.88 83 ARG A CA 1
ATOM 631 C C . ARG A 1 83 ? 0.431 10.261 -5.675 1.00 90.88 83 ARG A C 1
ATOM 633 O O . ARG A 1 83 ? 0.027 9.532 -4.777 1.00 90.88 83 ARG A O 1
ATOM 640 N N . ARG A 1 84 ? 0.693 11.549 -5.455 1.00 86.81 84 ARG A N 1
ATOM 641 C CA . ARG A 1 84 ? 0.554 12.193 -4.137 1.00 86.81 84 ARG A CA 1
ATOM 642 C C . ARG A 1 84 ? -0.834 12.005 -3.508 1.00 86.81 84 ARG A C 1
ATOM 644 O O . ARG A 1 84 ? -0.955 11.872 -2.288 1.00 86.81 84 ARG A O 1
ATOM 651 N N . ASP A 1 85 ? -1.871 11.990 -4.337 1.00 88.88 85 ASP A N 1
ATOM 652 C CA . ASP A 1 85 ? -3.254 11.832 -3.889 1.00 88.88 85 ASP A CA 1
ATOM 653 C C . ASP A 1 85 ? -3.671 10.368 -3.751 1.00 88.88 85 ASP A C 1
ATOM 655 O O . ASP A 1 85 ? -4.697 10.109 -3.125 1.00 88.88 85 ASP A O 1
ATOM 659 N N . ASP A 1 86 ? -2.858 9.419 -4.226 1.00 93.31 86 ASP A N 1
ATOM 660 C CA . ASP A 1 86 ? -3.129 8.002 -4.022 1.00 93.31 86 ASP A CA 1
ATOM 661 C C . ASP A 1 86 ? -3.014 7.634 -2.545 1.00 93.31 86 ASP A C 1
ATOM 663 O O . ASP A 1 86 ? -2.219 8.200 -1.779 1.00 93.31 86 ASP A O 1
ATOM 667 N N . LYS A 1 87 ? -3.885 6.725 -2.114 1.00 95.56 87 LYS A N 1
ATOM 668 C CA . LYS A 1 87 ? -3.994 6.289 -0.726 1.00 95.56 87 LYS A CA 1
ATOM 669 C C . LYS A 1 87 ? -4.116 4.778 -0.688 1.00 95.56 87 LYS A C 1
ATOM 671 O O . LYS A 1 87 ? -4.913 4.191 -1.421 1.00 95.56 87 LYS A O 1
ATOM 676 N N . THR A 1 88 ? -3.374 4.196 0.244 1.00 97.44 88 THR A N 1
ATOM 677 C CA . THR A 1 88 ? -3.534 2.818 0.684 1.00 97.44 88 THR A CA 1
ATOM 678 C C . THR A 1 88 ? -3.780 2.850 2.180 1.00 97.44 88 THR A C 1
ATOM 680 O O . THR A 1 88 ? -3.076 3.560 2.899 1.00 97.44 88 THR A O 1
ATOM 683 N N . PHE A 1 89 ? -4.807 2.165 2.664 1.00 97.31 89 PHE A N 1
ATOM 684 C CA . PHE A 1 89 ? -5.113 2.139 4.090 1.00 97.31 89 PHE A CA 1
ATOM 685 C C . PHE A 1 89 ? -5.847 0.872 4.500 1.00 97.31 89 PHE A C 1
ATOM 687 O O . PHE A 1 89 ? -6.484 0.226 3.676 1.00 97.31 89 PHE A O 1
ATOM 694 N N . VAL A 1 90 ? -5.786 0.557 5.790 1.00 97.25 90 VAL A N 1
ATOM 695 C CA . VAL A 1 90 ? -6.593 -0.498 6.408 1.00 97.25 90 VAL A CA 1
ATOM 696 C C . VAL A 1 90 ? -7.739 0.136 7.189 1.00 97.25 90 VAL A C 1
ATOM 698 O O . VAL A 1 90 ? -7.505 1.042 7.991 1.00 97.25 90 VAL A O 1
ATOM 701 N N . GLU A 1 91 ? -8.964 -0.331 6.966 1.00 96.19 91 GLU A N 1
ATOM 702 C CA . GLU A 1 91 ? -10.167 0.028 7.729 1.00 96.19 91 GLU A CA 1
ATOM 703 C C . GLU A 1 91 ? -10.919 -1.266 8.052 1.00 96.19 91 GLU A C 1
ATOM 705 O O . GLU A 1 91 ? -11.180 -2.070 7.160 1.00 96.19 91 GLU A O 1
ATOM 710 N N . ASP A 1 92 ? -11.178 -1.508 9.340 1.00 93.88 92 ASP A N 1
ATOM 711 C CA . ASP A 1 92 ? -11.828 -2.726 9.851 1.00 93.88 92 ASP A CA 1
ATOM 712 C C . ASP A 1 92 ? -11.228 -4.052 9.334 1.00 93.88 92 ASP A C 1
ATOM 714 O O . ASP A 1 92 ? -11.914 -5.058 9.195 1.00 93.88 92 ASP A O 1
ATOM 718 N N . GLY A 1 93 ? -9.913 -4.069 9.084 1.00 94.25 93 GLY A N 1
ATOM 719 C CA . GLY A 1 93 ? 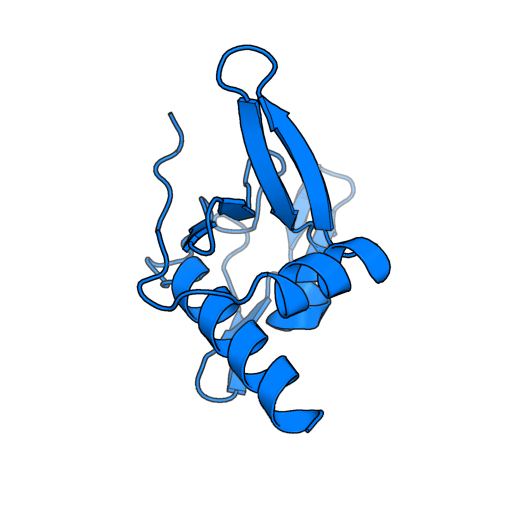-9.171 -5.239 8.596 1.00 94.25 93 GLY A CA 1
ATOM 720 C C . GLY A 1 93 ? -9.190 -5.417 7.075 1.00 94.25 93 GLY A C 1
ATOM 721 O O . GLY A 1 93 ? -8.432 -6.232 6.562 1.00 94.25 93 GLY A O 1
ATOM 722 N N . THR A 1 94 ? -9.979 -4.634 6.340 1.00 97.19 94 THR A N 1
ATOM 723 C CA . THR A 1 94 ? -9.948 -4.596 4.872 1.00 97.19 94 THR A CA 1
ATOM 724 C C . THR A 1 94 ? -8.910 -3.584 4.394 1.00 97.19 94 THR A C 1
ATOM 726 O O . THR A 1 94 ? -8.840 -2.465 4.911 1.00 97.19 94 THR A O 1
ATOM 729 N N . VAL A 1 95 ? -8.105 -3.955 3.397 1.00 97.81 95 VAL A N 1
ATOM 730 C CA . VAL A 1 95 ? -7.178 -3.037 2.728 1.00 97.81 95 VAL A CA 1
ATOM 731 C C . VAL A 1 95 ? -7.910 -2.333 1.594 1.00 97.81 95 VAL A C 1
ATOM 733 O O . VAL A 1 95 ? -8.571 -2.966 0.778 1.00 97.81 95 VAL A O 1
ATOM 736 N N . TYR A 1 96 ? -7.745 -1.020 1.516 1.00 97.50 96 TYR A N 1
ATOM 737 C CA . TYR A 1 96 ? -8.244 -0.167 0.447 1.00 97.50 96 TYR A CA 1
ATOM 738 C C . TYR A 1 96 ? -7.057 0.456 -0.273 1.00 97.50 96 TYR A C 1
ATOM 740 O O . TYR A 1 96 ? -6.161 0.992 0.379 1.00 97.50 96 TYR A O 1
ATOM 748 N N . CYS A 1 97 ? -7.052 0.432 -1.604 1.00 97.00 97 CYS A N 1
ATOM 749 C CA . CYS A 1 97 ? -5.992 1.043 -2.405 1.00 97.00 97 CYS A CA 1
ATOM 750 C C . CYS A 1 97 ? -6.565 1.750 -3.637 1.00 97.00 97 CYS A C 1
ATOM 752 O O . CYS A 1 97 ? -7.304 1.147 -4.417 1.00 97.00 97 CYS A O 1
ATOM 754 N N . SER A 1 98 ? -6.235 3.031 -3.823 1.00 95.81 98 SER A N 1
ATOM 755 C CA . SER A 1 98 ? -6.631 3.786 -5.024 1.00 95.81 98 SER A CA 1
ATOM 756 C C . SER A 1 98 ? -5.707 3.535 -6.215 1.00 95.81 98 SER A C 1
ATOM 758 O O . SER A 1 98 ? -6.066 3.840 -7.352 1.00 95.81 98 SER A O 1
ATOM 760 N N . TRP A 1 99 ? -4.520 2.981 -5.965 1.00 95.31 99 TRP A N 1
ATOM 761 C CA . TRP A 1 99 ? -3.525 2.708 -6.988 1.00 95.31 99 TRP A CA 1
ATOM 762 C C . TRP A 1 99 ? -3.698 1.291 -7.546 1.00 95.31 99 TRP A C 1
ATOM 764 O O . TRP A 1 99 ? -3.428 0.304 -6.870 1.00 95.31 99 TRP A O 1
ATOM 774 N N . ALA A 1 100 ? -4.147 1.200 -8.799 1.00 93.50 100 ALA A N 1
ATOM 775 C CA . ALA A 1 100 ? -4.368 -0.060 -9.513 1.00 93.50 100 ALA A CA 1
ATOM 776 C C . ALA A 1 100 ? -3.682 -0.021 -10.895 1.00 93.50 100 ALA A C 1
ATOM 778 O O . ALA A 1 100 ? -4.346 0.127 -11.934 1.00 93.50 100 ALA A O 1
ATOM 779 N N . PRO A 1 101 ? -2.336 -0.078 -10.953 1.00 93.56 101 PRO A N 1
ATOM 780 C CA . PRO A 1 101 ? -1.606 -0.020 -12.214 1.00 93.56 101 PRO A CA 1
ATOM 781 C C . PRO A 1 101 ? -2.011 -1.209 -13.090 1.00 93.56 101 PRO A C 1
ATOM 783 O O . PRO A 1 101 ? -1.977 -2.353 -12.658 1.00 93.56 101 PRO A O 1
ATOM 786 N N . TYR A 1 102 ? -2.444 -0.929 -14.320 1.00 92.69 102 TYR A N 1
ATOM 787 C CA . TYR A 1 102 ? -2.965 -1.936 -15.261 1.00 92.69 102 TYR A CA 1
ATOM 788 C C . TYR A 1 102 ? -4.140 -2.781 -14.727 1.00 92.69 102 TYR A C 1
ATOM 790 O O . TYR A 1 102 ? -4.417 -3.841 -15.273 1.00 92.69 102 TYR A O 1
ATOM 798 N N . GLY A 1 103 ? -4.850 -2.306 -13.697 1.00 90.38 103 GLY A N 1
ATOM 799 C CA . GLY A 1 103 ? -5.911 -3.074 -13.040 1.00 90.38 103 GLY A CA 1
ATOM 800 C C . GLY A 1 103 ? -5.407 -4.085 -12.004 1.00 90.38 103 GLY A C 1
ATOM 801 O O . GLY A 1 103 ? -6.187 -4.929 -11.577 1.00 90.38 103 GLY A O 1
ATOM 802 N N . ALA A 1 104 ? -4.136 -4.013 -11.590 1.00 92.50 104 ALA A N 1
ATOM 803 C CA . ALA A 1 104 ? -3.586 -4.881 -10.554 1.00 92.50 104 ALA A CA 1
ATOM 804 C C . ALA A 1 104 ? -4.323 -4.715 -9.213 1.00 92.50 104 ALA A C 1
ATOM 806 O O . ALA A 1 104 ? -4.586 -3.595 -8.767 1.00 92.50 104 ALA A O 1
ATOM 807 N N . GLY A 1 105 ? -4.604 -5.840 -8.551 1.00 95.25 105 GLY A N 1
ATOM 808 C CA . GLY A 1 105 ? -5.227 -5.898 -7.228 1.00 95.25 105 GLY A CA 1
ATOM 809 C C . GLY A 1 105 ? -4.240 -5.593 -6.102 1.00 95.25 105 GLY A C 1
ATOM 810 O O . GLY A 1 105 ? -3.943 -6.467 -5.293 1.00 95.25 105 GLY A O 1
ATOM 811 N N . ILE A 1 106 ? -3.719 -4.363 -6.044 1.00 96.88 106 ILE A N 1
ATOM 812 C CA . ILE A 1 106 ? -2.706 -3.971 -5.047 1.00 96.88 106 ILE A CA 1
ATOM 813 C C . ILE A 1 106 ? -3.236 -4.098 -3.615 1.00 96.88 106 ILE A C 1
ATOM 815 O O . ILE A 1 106 ? -2.494 -4.517 -2.731 1.00 96.88 106 ILE A O 1
ATOM 819 N N . ALA A 1 107 ? -4.516 -3.793 -3.381 1.00 97.44 107 ALA A N 1
ATOM 820 C CA . ALA A 1 107 ? -5.134 -3.969 -2.067 1.00 97.44 107 ALA A CA 1
ATOM 821 C C . ALA A 1 107 ? -5.034 -5.426 -1.577 1.00 97.44 107 ALA A C 1
ATOM 823 O O . ALA A 1 107 ? -4.583 -5.673 -0.459 1.00 97.44 107 ALA A O 1
ATOM 824 N N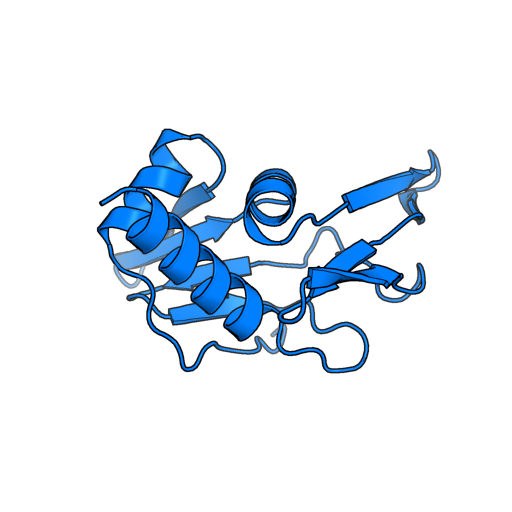 . GLU A 1 108 ? -5.384 -6.383 -2.438 1.00 97.62 108 GLU A N 1
ATOM 825 C CA . GLU A 1 108 ? -5.306 -7.814 -2.134 1.00 97.62 108 GLU A CA 1
ATOM 826 C C . GLU A 1 108 ? -3.859 -8.280 -1.944 1.00 97.62 108 GLU A C 1
ATOM 828 O O . GLU A 1 108 ? -3.553 -8.992 -0.989 1.00 97.62 108 GLU A O 1
ATOM 833 N N . LEU A 1 109 ? -2.943 -7.825 -2.802 1.00 97.44 109 LEU A N 1
ATOM 834 C CA . LEU A 1 109 ? -1.521 -8.142 -2.683 1.00 97.44 109 LEU A CA 1
ATOM 835 C C . LEU A 1 109 ? -0.944 -7.683 -1.334 1.00 97.44 109 LEU A C 1
ATOM 837 O O . LEU A 1 109 ? -0.267 -8.453 -0.652 1.00 97.44 109 LEU A O 1
ATOM 841 N N . VAL A 1 110 ? -1.243 -6.446 -0.929 1.00 97.19 110 VAL A N 1
ATOM 842 C CA . VAL A 1 110 ? -0.831 -5.894 0.369 1.00 97.19 110 VAL A CA 1
ATOM 843 C C . VAL A 1 110 ? -1.411 -6.722 1.515 1.00 97.19 110 VAL A C 1
ATOM 845 O O . VAL A 1 110 ? -0.674 -7.079 2.434 1.00 97.19 110 VAL A O 1
ATOM 848 N N . ALA A 1 111 ? -2.701 -7.067 1.457 1.00 97.31 111 ALA A N 1
ATOM 849 C CA . ALA A 1 111 ? -3.352 -7.864 2.494 1.00 97.31 111 ALA A CA 1
ATOM 850 C C . ALA A 1 111 ? -2.694 -9.242 2.663 1.00 97.31 111 ALA A C 1
ATOM 852 O O . ALA A 1 111 ? -2.353 -9.635 3.780 1.00 97.31 111 ALA A O 1
ATOM 853 N N . ARG A 1 112 ? -2.439 -9.946 1.554 1.00 96.06 112 ARG A N 1
ATOM 854 C CA . ARG A 1 112 ? -1.789 -11.264 1.564 1.00 96.06 112 ARG A CA 1
ATOM 855 C C . ARG A 1 112 ? -0.365 -11.206 2.110 1.00 96.06 112 ARG A C 1
ATOM 857 O O . ARG A 1 112 ? -0.026 -11.984 2.997 1.00 96.06 112 ARG A O 1
ATOM 864 N N . LYS A 1 113 ? 0.446 -10.244 1.657 1.00 94.69 113 LYS A N 1
ATOM 865 C CA . LYS A 1 113 ? 1.834 -10.085 2.129 1.00 94.69 113 LYS A CA 1
ATOM 866 C C . LYS A 1 113 ? 1.919 -9.715 3.608 1.00 94.69 113 LYS A C 1
ATOM 868 O O . LYS A 1 113 ? 2.858 -10.127 4.288 1.00 94.69 113 LYS A O 1
ATOM 873 N N . LEU A 1 114 ? 0.942 -8.976 4.132 1.00 92.19 114 LEU A N 1
ATOM 874 C CA . LEU A 1 114 ? 0.840 -8.731 5.572 1.00 92.19 114 LEU A CA 1
ATOM 875 C C . LEU A 1 114 ? 0.524 -10.010 6.354 1.00 92.19 114 LEU A C 1
ATOM 877 O O . LEU A 1 114 ? 1.131 -10.227 7.402 1.00 92.19 114 LEU A O 1
ATOM 881 N N . GLY A 1 115 ? -0.366 -10.861 5.835 1.00 88.94 115 GLY A N 1
ATOM 882 C CA . GLY A 1 115 ? -0.664 -12.169 6.425 1.00 88.94 115 GLY A CA 1
ATOM 883 C C . GLY A 1 115 ? 0.547 -13.109 6.441 1.00 88.94 115 GLY A C 1
ATOM 884 O O . GLY A 1 115 ? 0.853 -13.695 7.476 1.00 88.94 115 GLY A O 1
ATOM 885 N N . GLU A 1 116 ? 1.285 -13.195 5.330 1.00 87.12 116 GLU A N 1
ATOM 886 C CA . GLU A 1 116 ? 2.515 -14.002 5.215 1.00 87.12 116 GLU A CA 1
ATOM 887 C C . GLU A 1 116 ? 3.584 -13.557 6.229 1.00 87.12 116 GLU A C 1
ATOM 889 O O . GLU A 1 116 ? 4.105 -14.371 6.989 1.00 87.12 116 GLU A O 1
ATOM 894 N N . LYS A 1 117 ? 3.843 -12.245 6.332 1.00 80.00 117 LYS A N 1
ATOM 895 C CA . LYS A 1 117 ? 4.808 -11.685 7.301 1.00 80.00 117 LYS A CA 1
ATOM 896 C C . LYS A 1 117 ? 4.431 -11.934 8.760 1.00 80.00 117 LYS A C 1
ATOM 898 O O . LYS A 1 117 ? 5.304 -11.893 9.630 1.00 80.00 117 LYS A O 1
ATOM 903 N N . GLU A 1 118 ? 3.146 -12.106 9.054 1.00 77.12 118 GLU A N 1
ATOM 904 C CA . GLU A 1 118 ? 2.696 -12.483 10.389 1.00 77.12 118 GLU A CA 1
ATOM 905 C C . GLU A 1 118 ? 2.957 -13.967 10.665 1.00 77.12 118 GLU A C 1
ATOM 907 O O . GLU A 1 118 ? 3.448 -14.283 11.748 1.00 77.12 118 GLU A O 1
ATOM 912 N N . ALA A 1 119 ? 2.693 -14.838 9.687 1.00 70.38 119 ALA A N 1
ATOM 913 C CA . ALA A 1 119 ? 2.896 -16.281 9.791 1.00 70.38 119 ALA A CA 1
ATOM 914 C C . ALA A 1 119 ? 4.380 -16.675 9.905 1.00 70.38 119 ALA A C 1
ATOM 916 O O . ALA A 1 119 ? 4.714 -17.502 10.744 1.00 70.38 119 ALA A O 1
ATOM 917 N N . ASP A 1 120 ? 5.275 -16.031 9.148 1.00 68.31 120 ASP A N 1
ATOM 918 C CA . ASP A 1 120 ? 6.725 -16.308 9.170 1.00 68.31 120 ASP A CA 1
ATOM 919 C C . ASP A 1 120 ? 7.414 -15.949 10.503 1.00 68.31 120 ASP A C 1
ATOM 921 O O . ASP A 1 120 ? 8.597 -16.229 10.702 1.00 68.31 120 ASP A O 1
ATOM 925 N N . ARG A 1 121 ? 6.707 -15.267 11.412 1.00 56.62 121 ARG A N 1
ATOM 926 C CA . ARG A 1 121 ? 7.229 -14.818 12.712 1.00 56.62 121 ARG A CA 1
ATOM 927 C C . ARG A 1 121 ? 6.683 -15.619 13.904 1.00 56.62 121 ARG A C 1
ATOM 929 O O . ARG A 1 121 ? 6.939 -15.211 15.040 1.00 56.62 121 ARG A O 1
ATOM 936 N N . VAL A 1 122 ? 5.931 -16.696 13.657 1.00 51.38 122 VAL A N 1
ATOM 937 C CA . VAL A 1 122 ? 5.440 -17.666 14.659 1.00 51.38 122 VAL A CA 1
ATOM 938 C C . VAL A 1 122 ? 6.308 -18.917 14.621 1.00 51.38 122 VAL A C 1
ATOM 940 O O . VAL A 1 122 ? 6.667 -19.392 15.720 1.00 51.38 122 VAL A O 1
#